Protein AF-A0A1V6QLL7-F1 (afdb_monomer)

Structure (mmCIF, N/CA/C/O backbone):
data_AF-A0A1V6QLL7-F1
#
_entry.id   AF-A0A1V6QLL7-F1
#
loop_
_atom_site.group_PDB
_atom_site.id
_atom_site.type_symbol
_atom_site.label_atom_id
_atom_site.label_alt_id
_atom_site.label_comp_id
_atom_site.label_asym_id
_atom_site.label_entity_id
_atom_site.label_seq_id
_atom_site.pdbx_PDB_ins_code
_atom_site.Cartn_x
_atom_site.Cartn_y
_atom_site.Cartn_z
_atom_site.occupancy
_atom_site.B_iso_or_equiv
_atom_site.auth_seq_id
_atom_site.auth_comp_id
_atom_site.auth_asym_id
_atom_site.auth_atom_id
_atom_site.pdbx_PDB_model_num
ATOM 1 N N . MET A 1 1 ? 16.568 -0.759 7.866 1.00 62.28 1 MET A N 1
ATOM 2 C CA . MET A 1 1 ? 15.449 -1.486 7.231 1.00 62.28 1 MET A CA 1
ATOM 3 C C . MET A 1 1 ? 15.992 -2.768 6.638 1.00 62.28 1 MET A C 1
ATOM 5 O O . MET A 1 1 ? 17.021 -2.720 5.973 1.00 62.28 1 MET A O 1
ATOM 9 N N . THR A 1 2 ? 15.359 -3.899 6.925 1.00 77.38 2 THR A N 1
ATOM 10 C CA . THR A 1 2 ? 15.765 -5.205 6.394 1.00 77.38 2 THR A CA 1
ATOM 11 C C . THR A 1 2 ? 15.214 -5.341 4.979 1.00 77.38 2 THR A C 1
ATOM 13 O O . THR A 1 2 ? 14.009 -5.215 4.772 1.00 77.38 2 THR A O 1
ATOM 16 N N . GLN A 1 3 ? 16.096 -5.548 4.007 1.00 88.00 3 GLN A N 1
ATOM 17 C CA . GLN A 1 3 ? 15.729 -5.781 2.615 1.00 88.00 3 GLN A CA 1
ATOM 18 C C . GLN A 1 3 ? 15.722 -7.283 2.332 1.00 88.00 3 GLN A C 1
ATOM 20 O O . GLN A 1 3 ? 16.636 -8.000 2.742 1.00 88.00 3 GLN A O 1
ATOM 25 N N . THR A 1 4 ? 14.722 -7.752 1.593 1.00 92.06 4 THR A N 1
ATOM 26 C CA . THR A 1 4 ? 14.657 -9.129 1.097 1.00 92.06 4 THR A CA 1
ATOM 27 C C . THR A 1 4 ? 14.699 -9.101 -0.418 1.00 92.06 4 THR A C 1
ATOM 29 O O . THR A 1 4 ? 13.777 -8.599 -1.053 1.00 92.06 4 THR A O 1
ATOM 32 N N . ASN A 1 5 ? 15.771 -9.626 -1.007 1.00 92.38 5 ASN A N 1
ATOM 3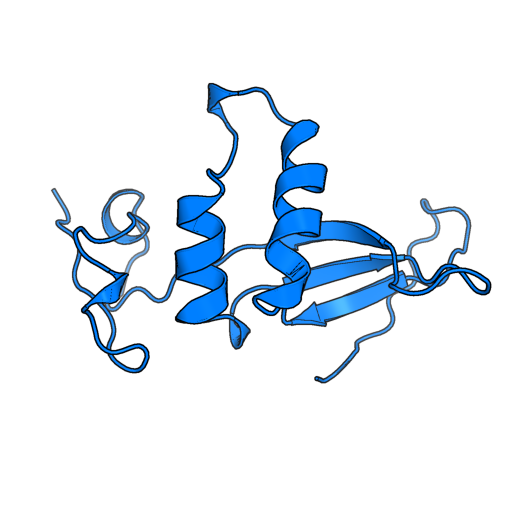3 C CA . ASN A 1 5 ? 15.856 -9.755 -2.458 1.00 92.38 5 ASN A CA 1
ATOM 34 C C . ASN A 1 5 ? 14.881 -10.831 -2.933 1.00 92.38 5 ASN A C 1
ATOM 36 O O . ASN A 1 5 ? 14.802 -11.912 -2.346 1.00 92.38 5 ASN A O 1
ATOM 40 N N . ILE A 1 6 ? 14.157 -10.529 -4.002 1.00 90.25 6 ILE A N 1
ATOM 41 C CA . ILE A 1 6 ? 13.201 -11.436 -4.628 1.00 90.25 6 ILE A CA 1
ATOM 42 C C . ILE A 1 6 ? 13.630 -11.607 -6.079 1.00 90.25 6 ILE A C 1
ATOM 44 O O . ILE A 1 6 ? 14.009 -10.640 -6.733 1.00 90.25 6 ILE A O 1
ATOM 48 N N . HIS A 1 7 ? 13.580 -12.833 -6.591 1.00 88.81 7 HIS A N 1
ATOM 49 C CA . HIS A 1 7 ? 13.761 -13.091 -8.015 1.00 88.81 7 HIS A CA 1
ATOM 50 C C . HIS A 1 7 ? 12.394 -13.284 -8.664 1.00 88.81 7 HIS A C 1
ATOM 52 O O . HIS A 1 7 ? 11.648 -14.188 -8.292 1.00 88.81 7 HIS A O 1
ATOM 58 N N . ILE A 1 8 ? 12.059 -12.413 -9.615 1.00 88.00 8 ILE A N 1
ATOM 59 C CA . ILE A 1 8 ? 10.790 -12.452 -10.343 1.00 88.00 8 ILE A CA 1
ATOM 60 C C . ILE A 1 8 ? 11.115 -12.524 -11.844 1.00 88.00 8 ILE A C 1
ATOM 62 O O . ILE A 1 8 ? 11.355 -11.489 -12.471 1.00 88.00 8 ILE A O 1
ATOM 66 N N . PRO A 1 9 ? 11.133 -13.728 -12.453 1.00 87.75 9 PRO A N 1
ATOM 67 C CA . PRO A 1 9 ? 11.536 -13.908 -13.851 1.00 87.75 9 PRO A CA 1
ATOM 68 C C . PRO A 1 9 ? 10.731 -13.058 -14.844 1.00 87.75 9 PRO A C 1
ATOM 70 O O . PRO A 1 9 ? 11.276 -12.566 -15.831 1.00 87.75 9 PRO A O 1
ATOM 73 N N . SER A 1 10 ? 9.441 -12.841 -14.566 1.00 88.25 10 SER A N 1
ATOM 74 C CA . SER A 1 10 ? 8.546 -12.043 -15.413 1.00 88.25 10 SER A CA 1
ATOM 75 C C . SER A 1 10 ? 8.890 -10.550 -15.452 1.00 88.25 10 SER A C 1
ATOM 77 O O . SER A 1 10 ? 8.452 -9.863 -16.369 1.00 88.25 10 SER A O 1
ATOM 79 N N . LEU A 1 11 ? 9.707 -10.048 -14.518 1.00 84.94 11 LEU A N 1
ATOM 80 C CA . LEU A 1 11 ? 10.215 -8.670 -14.508 1.00 84.94 11 LEU A CA 1
ATOM 81 C C . LEU A 1 11 ? 11.532 -8.516 -15.294 1.00 84.94 11 LEU A C 1
ATOM 83 O O . LEU A 1 11 ? 12.237 -7.519 -15.150 1.00 84.94 11 LEU A O 1
ATOM 87 N N . GLY A 1 12 ? 11.875 -9.492 -16.143 1.00 82.88 12 GLY A N 1
ATOM 88 C CA . GLY A 1 12 ? 13.007 -9.398 -17.067 1.00 82.88 12 GLY A CA 1
ATOM 89 C C . GLY A 1 12 ? 14.372 -9.497 -16.386 1.00 82.88 12 GLY A C 1
ATOM 90 O O . GLY A 1 12 ? 15.314 -8.851 -16.833 1.00 82.88 12 GLY A O 1
ATOM 91 N N . ASN A 1 13 ? 14.476 -10.284 -15.305 1.00 78.31 13 ASN A N 1
ATOM 92 C CA . ASN A 1 13 ? 15.692 -10.450 -14.491 1.00 78.31 13 ASN A CA 1
ATOM 93 C C . ASN A 1 13 ? 16.245 -9.148 -13.882 1.00 78.31 13 ASN A C 1
ATOM 95 O O . ASN A 1 13 ? 17.433 -9.068 -13.577 1.00 78.31 13 ASN A O 1
ATOM 99 N N . ARG A 1 14 ? 15.397 -8.133 -13.684 1.00 84.38 14 ARG A N 1
ATOM 100 C CA . ARG A 1 14 ? 15.771 -6.945 -12.910 1.00 84.38 14 ARG A CA 1
ATOM 101 C C . ARG A 1 14 ? 15.935 -7.298 -11.435 1.00 84.38 14 ARG A C 1
ATOM 103 O O . ARG A 1 14 ? 15.212 -8.149 -10.914 1.00 84.38 14 ARG A O 1
ATOM 110 N N . ASN A 1 15 ? 16.855 -6.613 -10.763 1.00 89.81 15 ASN A N 1
ATOM 111 C CA . ASN A 1 15 ? 17.037 -6.746 -9.324 1.00 89.81 15 ASN A CA 1
ATOM 112 C C . ASN A 1 15 ? 15.792 -6.209 -8.612 1.00 89.81 15 ASN A C 1
ATOM 114 O O . ASN A 1 15 ? 15.508 -5.013 -8.642 1.00 89.81 15 ASN A O 1
ATOM 118 N N . THR A 1 16 ? 15.028 -7.108 -7.993 1.00 94.25 16 THR A N 1
ATOM 119 C CA . THR A 1 16 ? 13.854 -6.754 -7.193 1.00 94.25 16 THR A CA 1
ATOM 120 C C . THR A 1 16 ? 14.070 -7.071 -5.733 1.00 94.25 16 THR A C 1
ATOM 122 O O . THR A 1 16 ? 14.710 -8.063 -5.376 1.00 94.25 16 THR A O 1
ATOM 125 N N . PHE A 1 17 ? 13.482 -6.257 -4.871 1.00 95.19 17 PHE A N 1
ATOM 126 C CA . PHE A 1 17 ? 13.500 -6.511 -3.444 1.00 95.19 17 PHE A CA 1
ATOM 127 C C . PHE A 1 17 ? 12.266 -5.954 -2.757 1.00 95.19 17 PHE A C 1
ATOM 129 O O . PHE A 1 17 ? 11.606 -5.046 -3.257 1.00 95.19 17 PHE A O 1
ATOM 136 N N . THR A 1 18 ? 11.981 -6.476 -1.572 1.00 96.69 18 THR A N 1
ATOM 137 C CA . THR A 1 18 ? 10.984 -5.910 -0.673 1.00 96.69 18 THR A CA 1
ATOM 138 C C . THR A 1 18 ? 11.630 -5.315 0.560 1.00 96.69 18 THR A C 1
ATOM 140 O O . THR A 1 18 ? 12.623 -5.840 1.070 1.00 96.69 18 THR A O 1
ATOM 143 N N . ARG A 1 19 ? 11.040 -4.236 1.067 1.00 96.12 19 ARG A N 1
ATOM 144 C CA . ARG A 1 19 ? 11.347 -3.668 2.384 1.00 96.12 19 ARG A CA 1
ATOM 145 C C . ARG A 1 19 ? 10.095 -3.048 2.987 1.00 96.12 19 ARG A C 1
ATOM 147 O O . ARG A 1 19 ? 9.133 -2.780 2.263 1.00 96.12 19 ARG A O 1
ATOM 154 N N . THR A 1 20 ? 10.126 -2.795 4.292 1.00 97.06 20 THR A N 1
ATOM 155 C CA . THR A 1 20 ? 9.097 -1.968 4.923 1.00 97.06 20 THR A CA 1
ATOM 156 C C . THR A 1 20 ? 9.096 -0.565 4.318 1.00 97.06 20 THR A C 1
ATOM 158 O O . THR A 1 20 ? 10.141 -0.059 3.886 1.00 97.06 20 THR A O 1
ATOM 161 N N . LEU A 1 21 ? 7.910 0.031 4.224 1.00 96.94 21 LEU A N 1
ATOM 162 C CA . LEU A 1 21 ? 7.727 1.392 3.723 1.00 96.94 21 LEU A CA 1
ATOM 163 C C . LEU A 1 21 ? 7.962 2.410 4.841 1.00 96.94 21 LEU A C 1
ATOM 165 O O . LEU A 1 21 ? 7.779 2.103 6.015 1.00 96.94 21 LEU A O 1
ATOM 169 N N . SER A 1 22 ? 8.345 3.630 4.475 1.00 95.69 22 SER A N 1
ATOM 170 C CA . SER A 1 22 ? 8.393 4.775 5.388 1.00 95.69 22 SER A CA 1
ATOM 171 C C . SER A 1 22 ? 7.579 5.940 4.840 1.00 95.69 22 SER A C 1
ATOM 173 O O . SER A 1 22 ? 7.091 5.913 3.710 1.00 95.69 22 SER A O 1
ATOM 175 N N . ILE A 1 23 ? 7.463 7.004 5.634 1.00 95.62 23 ILE A N 1
ATOM 176 C CA . ILE A 1 23 ? 6.833 8.251 5.198 1.00 95.62 23 ILE A CA 1
ATOM 177 C C . ILE A 1 23 ? 7.499 8.862 3.952 1.00 95.62 23 ILE A C 1
ATOM 179 O O . ILE A 1 23 ? 6.829 9.530 3.166 1.00 95.62 23 ILE A O 1
ATOM 183 N N . ASP A 1 24 ? 8.785 8.583 3.721 1.00 96.00 24 ASP A N 1
ATOM 184 C CA . ASP A 1 24 ? 9.520 9.065 2.546 1.00 96.00 24 ASP A CA 1
ATOM 185 C C . ASP A 1 24 ? 9.004 8.429 1.242 1.00 96.00 24 ASP A C 1
ATOM 187 O O . ASP A 1 24 ? 9.126 9.013 0.166 1.00 96.00 24 ASP A O 1
ATOM 191 N N . ASP A 1 25 ? 8.364 7.258 1.333 1.00 96.81 25 ASP A N 1
ATOM 192 C CA . ASP A 1 25 ? 7.788 6.540 0.193 1.00 96.81 25 ASP A CA 1
ATOM 193 C C . ASP A 1 25 ? 6.382 7.025 -0.187 1.00 96.81 25 ASP A C 1
ATOM 195 O O . ASP A 1 25 ? 5.799 6.522 -1.151 1.00 96.81 25 ASP A O 1
ATOM 199 N N . LEU A 1 26 ? 5.815 7.994 0.541 1.00 97.00 26 LEU A N 1
ATOM 200 C CA . LEU A 1 26 ? 4.431 8.443 0.369 1.00 97.00 26 LEU A CA 1
ATOM 201 C C . LEU A 1 26 ? 4.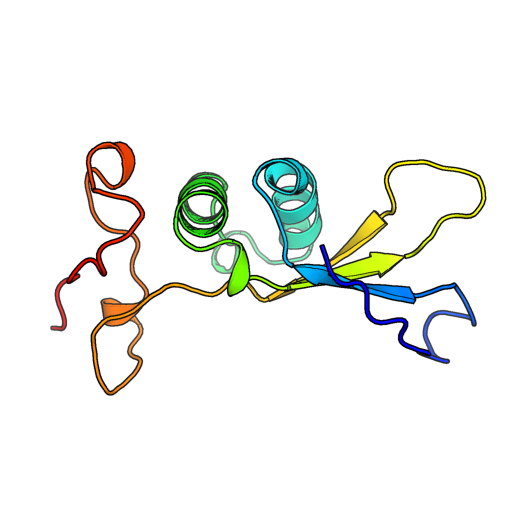118 8.842 -1.077 1.00 97.00 26 LEU A C 1
ATOM 203 O O . LEU A 1 26 ? 3.112 8.411 -1.639 1.00 97.00 26 LEU A O 1
ATOM 207 N N . LYS A 1 27 ? 4.998 9.625 -1.711 1.00 97.06 27 LYS A N 1
ATOM 208 C CA . LYS A 1 27 ? 4.787 10.065 -3.098 1.00 97.06 27 LYS A CA 1
ATOM 209 C C . LYS A 1 27 ? 4.893 8.907 -4.086 1.00 97.06 27 LYS A C 1
ATOM 211 O O . LYS A 1 27 ? 4.091 8.839 -5.012 1.00 97.06 27 LYS A O 1
ATOM 216 N N . SER A 1 28 ? 5.803 7.967 -3.850 1.00 97.06 28 SER A N 1
ATOM 217 C CA . SER A 1 28 ? 5.914 6.744 -4.649 1.00 97.06 28 SER A CA 1
ATOM 218 C C . SER A 1 28 ? 4.647 5.890 -4.549 1.00 97.06 28 SER A C 1
ATOM 220 O O . SER A 1 28 ? 4.185 5.374 -5.562 1.00 97.06 28 SER A O 1
ATOM 222 N N . CYS A 1 29 ? 4.041 5.785 -3.363 1.00 97.62 29 CYS A N 1
ATOM 223 C CA . CYS A 1 29 ? 2.787 5.053 -3.177 1.00 97.62 29 CYS A CA 1
ATOM 224 C C . CYS A 1 29 ? 1.624 5.702 -3.942 1.00 97.62 29 CYS A C 1
ATOM 226 O O . CYS A 1 29 ? 0.914 5.021 -4.674 1.00 97.62 29 CYS A O 1
ATOM 228 N N . VAL A 1 30 ? 1.482 7.030 -3.863 1.00 97.06 30 VAL A N 1
ATOM 229 C CA . VAL A 1 30 ? 0.459 7.770 -4.627 1.00 97.06 30 VAL A CA 1
ATOM 230 C C . VAL A 1 30 ? 0.641 7.591 -6.141 1.00 97.06 30 VAL A C 1
ATOM 232 O O . VAL A 1 30 ? -0.340 7.478 -6.875 1.00 97.06 30 VAL A O 1
ATOM 235 N N . ILE A 1 31 ? 1.887 7.527 -6.624 1.00 96.75 31 ILE A N 1
ATOM 236 C CA . ILE A 1 31 ? 2.178 7.253 -8.038 1.00 96.75 31 ILE A CA 1
ATOM 237 C C . ILE A 1 31 ? 1.732 5.838 -8.421 1.00 96.75 31 ILE A C 1
ATOM 239 O O . ILE A 1 31 ? 1.071 5.682 -9.446 1.00 96.75 31 ILE A O 1
ATOM 243 N N . VAL A 1 32 ? 2.042 4.818 -7.613 1.00 96.50 32 VAL A N 1
ATOM 244 C CA . VAL A 1 32 ? 1.603 3.433 -7.870 1.00 96.50 32 VAL A CA 1
ATOM 245 C C . VAL A 1 32 ? 0.074 3.337 -7.905 1.00 96.50 32 VAL A C 1
ATOM 247 O O . VAL A 1 32 ? -0.476 2.688 -8.793 1.00 96.50 32 VAL A O 1
ATOM 250 N N . GLU A 1 33 ? -0.625 4.061 -7.029 1.00 96.81 33 GLU A N 1
ATOM 251 C CA . GLU A 1 33 ? -2.093 4.101 -7.006 1.00 96.81 33 GLU A CA 1
ATOM 252 C C . GLU A 1 33 ? -2.726 4.710 -8.261 1.00 96.81 33 GLU A C 1
ATOM 254 O O . GLU A 1 33 ? -3.876 4.415 -8.588 1.00 96.81 33 GLU A O 1
ATOM 259 N N . SER A 1 34 ? -1.987 5.522 -9.023 1.00 94.88 34 SER A N 1
ATOM 260 C CA . SER A 1 34 ? -2.503 6.091 -10.274 1.00 94.88 34 SER A CA 1
ATOM 261 C C . SER A 1 34 ? -2.877 5.029 -11.321 1.00 94.88 34 SER A C 1
ATOM 263 O O . SER A 1 34 ? -3.638 5.332 -12.242 1.00 94.88 34 SER A O 1
ATOM 265 N N . ALA A 1 35 ? -2.407 3.786 -11.149 1.00 94.88 35 ALA A N 1
ATOM 266 C CA . ALA A 1 35 ? -2.786 2.638 -11.965 1.00 94.88 35 ALA A CA 1
ATOM 267 C C . ALA A 1 35 ? -4.232 2.146 -11.726 1.00 94.88 35 ALA A C 1
ATOM 269 O O . ALA A 1 35 ? -4.792 1.497 -12.609 1.00 94.88 35 ALA A O 1
ATOM 270 N 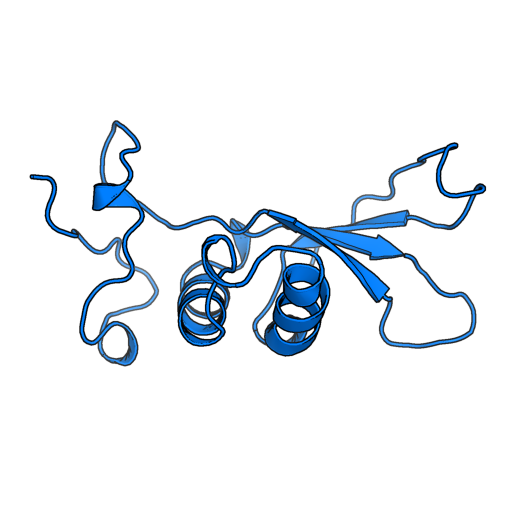N . PHE A 1 36 ? -4.847 2.453 -10.576 1.00 94.62 36 PHE A N 1
ATOM 271 C CA . PHE A 1 36 ? -6.231 2.079 -10.253 1.00 94.62 36 PHE A CA 1
ATOM 272 C C . PHE A 1 36 ? -7.237 3.147 -10.697 1.00 94.62 36 PHE A C 1
ATOM 274 O O . PHE A 1 36 ? -6.875 4.305 -10.947 1.00 94.62 36 PHE A O 1
ATOM 281 N N . THR A 1 37 ? -8.520 2.777 -10.773 1.00 96.00 37 THR A N 1
ATOM 282 C CA . THR A 1 37 ? -9.610 3.746 -10.967 1.00 96.00 37 THR A CA 1
ATOM 283 C C . THR A 1 37 ? -9.767 4.623 -9.727 1.00 96.00 37 THR A C 1
ATOM 285 O O . THR A 1 37 ? -9.464 4.194 -8.619 1.00 96.00 37 THR A O 1
ATOM 288 N N . GLU A 1 38 ? -10.222 5.868 -9.888 1.00 93.31 38 GLU A N 1
ATOM 289 C CA . GLU A 1 38 ? -10.253 6.854 -8.796 1.00 93.31 38 GLU A CA 1
ATOM 290 C C . GLU A 1 38 ? -11.007 6.363 -7.550 1.00 93.31 38 GLU A C 1
ATOM 292 O O . GLU A 1 38 ? -10.582 6.631 -6.430 1.00 93.31 38 GLU A O 1
ATOM 297 N N . GLN A 1 39 ? -12.081 5.593 -7.740 1.00 93.00 39 GLN A N 1
ATOM 298 C CA . GLN A 1 39 ? -12.916 5.051 -6.666 1.00 93.00 39 GLN A CA 1
ATOM 299 C C . GLN A 1 39 ? -12.227 3.938 -5.862 1.00 93.00 39 GLN A C 1
ATOM 301 O O . GLN A 1 39 ? -12.610 3.686 -4.722 1.00 93.00 39 GLN A O 1
ATOM 306 N N . GLU A 1 40 ? -11.231 3.271 -6.445 1.00 91.31 40 GLU A N 1
ATOM 307 C CA . GLU A 1 40 ? -10.478 2.180 -5.815 1.00 91.31 40 GLU A CA 1
ATOM 308 C C . GLU A 1 40 ? -9.187 2.676 -5.151 1.00 91.31 40 GLU A C 1
ATOM 310 O O . GLU A 1 40 ? -8.559 1.928 -4.402 1.00 91.31 40 GLU A O 1
ATOM 315 N N . ARG A 1 41 ? -8.794 3.933 -5.404 1.00 94.00 41 ARG A N 1
ATOM 316 C CA . ARG A 1 41 ? -7.514 4.470 -4.942 1.00 94.00 41 ARG A CA 1
ATOM 317 C C . ARG A 1 41 ? -7.469 4.688 -3.439 1.00 94.00 41 ARG A C 1
ATOM 319 O O . ARG A 1 41 ? -8.390 5.228 -2.820 1.00 94.00 41 ARG A O 1
ATOM 326 N N . CYS A 1 42 ? -6.313 4.394 -2.858 1.00 93.38 42 CYS A N 1
ATOM 327 C CA . CYS A 1 42 ? -5.965 4.896 -1.537 1.00 93.38 42 CYS A CA 1
ATOM 328 C C . CYS A 1 42 ? -5.642 6.402 -1.614 1.00 93.38 42 CYS A C 1
ATOM 330 O O . CYS A 1 42 ? -4.844 6.843 -2.441 1.00 93.38 42 CYS A O 1
ATOM 332 N N . SER A 1 43 ? -6.262 7.218 -0.754 1.00 93.69 43 SER A N 1
ATOM 333 C CA . SER A 1 43 ? -5.994 8.660 -0.713 1.00 93.69 43 SER A CA 1
ATOM 334 C C . SER A 1 43 ? -4.611 8.966 -0.127 1.00 93.69 43 SER A C 1
ATOM 336 O O . SER A 1 43 ? -4.103 8.227 0.719 1.00 93.69 43 SER A O 1
ATOM 338 N N . GLU A 1 44 ? -4.014 10.099 -0.519 1.00 95.88 44 GLU A N 1
ATOM 339 C CA . GLU A 1 44 ? -2.720 10.550 0.027 1.00 95.88 44 GLU A CA 1
ATOM 340 C C . GLU A 1 44 ? -2.749 10.662 1.562 1.00 95.88 44 GLU A C 1
ATOM 342 O O . GLU A 1 44 ? -1.795 10.282 2.238 1.00 95.88 44 GLU A O 1
ATOM 347 N N . GLU A 1 45 ? -3.872 11.108 2.127 1.00 94.62 45 GLU A N 1
ATOM 348 C CA . GLU A 1 45 ? -4.054 11.214 3.576 1.00 94.62 45 GLU A CA 1
ATOM 349 C C . GLU A 1 45 ? -4.016 9.846 4.279 1.00 94.62 45 GLU A C 1
ATOM 351 O O . GLU A 1 45 ? -3.342 9.698 5.300 1.00 94.62 45 GLU A O 1
ATOM 356 N N . LYS A 1 46 ? -4.650 8.816 3.695 1.00 93.69 46 LYS A N 1
ATOM 357 C CA . LYS A 1 46 ? -4.610 7.443 4.224 1.00 93.69 46 LYS A CA 1
ATOM 358 C C . LYS A 1 46 ? -3.197 6.866 4.192 1.00 93.69 46 LYS A C 1
ATOM 360 O O . LYS A 1 46 ? -2.809 6.174 5.134 1.00 93.69 46 LYS A O 1
ATOM 365 N N . PHE A 1 47 ? -2.414 7.157 3.149 1.00 96.38 47 PHE A N 1
ATOM 366 C CA . PHE A 1 47 ? -0.994 6.793 3.136 1.00 96.38 47 PHE A CA 1
ATOM 367 C C . PHE A 1 47 ? -0.230 7.493 4.242 1.00 96.38 47 PHE A C 1
ATOM 369 O O . PHE A 1 47 ? 0.513 6.834 4.964 1.00 96.38 47 PHE A O 1
ATOM 376 N N . ARG A 1 48 ? -0.428 8.807 4.394 1.00 95.56 48 ARG A N 1
ATOM 377 C CA . ARG A 1 48 ? 0.261 9.589 5.418 1.00 95.56 48 ARG A CA 1
ATOM 378 C C . ARG A 1 48 ? 0.026 8.993 6.799 1.00 95.56 48 ARG A C 1
ATOM 380 O O . ARG A 1 48 ? 1.003 8.722 7.482 1.00 95.56 48 ARG A O 1
ATOM 387 N N . TYR A 1 49 ? -1.229 8.700 7.135 1.00 93.12 49 TYR A N 1
ATOM 388 C CA . TYR A 1 49 ? -1.605 8.040 8.383 1.00 93.12 49 TYR A CA 1
ATOM 389 C C . TYR A 1 49 ? -0.901 6.692 8.576 1.00 93.12 49 TYR A C 1
ATOM 391 O O . TYR A 1 49 ? -0.214 6.466 9.572 1.00 93.12 49 TYR A O 1
ATOM 399 N N . ARG A 1 50 ? -1.040 5.774 7.615 1.00 93.62 50 ARG A N 1
ATOM 400 C CA . ARG A 1 50 ? -0.556 4.394 7.783 1.00 93.62 50 ARG A CA 1
ATOM 401 C C . ARG A 1 50 ? 0.973 4.310 7.801 1.00 93.62 50 ARG A C 1
ATOM 403 O O . ARG A 1 50 ? 1.530 3.533 8.574 1.00 93.62 50 ARG A O 1
ATOM 410 N N . LEU A 1 51 ? 1.650 5.147 7.014 1.00 95.00 51 LEU A N 1
ATOM 411 C CA . LEU A 1 51 ? 3.113 5.215 6.962 1.00 95.00 51 LEU A CA 1
ATOM 412 C C . LEU A 1 51 ? 3.723 5.983 8.144 1.00 95.00 51 LEU A C 1
ATOM 414 O O . LEU A 1 51 ? 4.887 5.751 8.461 1.00 95.00 51 LEU A O 1
ATOM 418 N N . SER A 1 52 ? 2.974 6.867 8.814 1.00 92.31 52 SER A N 1
ATOM 419 C CA . SER A 1 52 ? 3.440 7.518 10.046 1.00 92.31 52 SER A CA 1
ATOM 420 C C . SER A 1 52 ? 3.165 6.697 11.303 1.00 92.31 52 SER A C 1
ATOM 422 O O . SER A 1 52 ? 3.987 6.698 12.213 1.00 92.31 52 SER A O 1
ATOM 424 N N . SER A 1 53 ? 2.022 6.007 11.369 1.00 90.25 53 SER A N 1
ATOM 425 C CA . SER A 1 53 ? 1.575 5.334 12.596 1.00 90.25 53 SER A CA 1
ATOM 426 C C . SER A 1 53 ? 1.949 3.851 12.655 1.00 90.25 53 SER A C 1
ATOM 428 O O . SER A 1 53 ? 2.158 3.322 13.742 1.00 90.25 53 SER A O 1
ATOM 430 N N . CYS A 1 54 ? 2.049 3.151 11.518 1.00 89.81 54 CYS A N 1
ATOM 431 C CA . CYS A 1 54 ? 2.460 1.741 11.486 1.00 89.81 54 CYS A CA 1
ATOM 432 C C . CYS A 1 54 ? 3.248 1.353 10.212 1.00 89.81 54 CYS A C 1
ATOM 434 O O . CYS A 1 54 ? 2.854 0.413 9.508 1.00 89.81 54 CYS A O 1
ATOM 436 N N . PRO A 1 55 ? 4.378 2.026 9.912 1.00 93.50 55 PRO A N 1
ATOM 437 C CA . PRO A 1 55 ? 5.185 1.747 8.718 1.00 93.50 55 PRO A CA 1
ATOM 438 C C . PRO A 1 55 ? 5.700 0.304 8.655 1.00 93.50 55 PRO A C 1
ATOM 440 O O . PRO A 1 55 ? 5.763 -0.280 7.576 1.00 93.50 55 PRO A O 1
ATOM 443 N N . ASP A 1 56 ? 5.997 -0.310 9.803 1.00 92.62 56 ASP A N 1
ATOM 444 C CA . ASP A 1 56 ? 6.551 -1.669 9.873 1.00 92.62 56 ASP A CA 1
ATOM 445 C C . ASP A 1 56 ? 5.580 -2.764 9.401 1.00 92.62 56 ASP A C 1
ATOM 447 O O . ASP A 1 56 ? 6.006 -3.874 9.087 1.00 92.62 56 ASP A O 1
ATOM 451 N N . LEU A 1 57 ? 4.278 -2.460 9.321 1.00 93.06 57 LEU A N 1
ATOM 452 C CA . LEU A 1 57 ? 3.266 -3.358 8.755 1.00 93.06 57 LEU A CA 1
ATOM 453 C C . LEU A 1 57 ? 3.068 -3.151 7.245 1.00 93.06 57 LEU A C 1
ATOM 455 O O . LEU A 1 57 ? 2.366 -3.932 6.603 1.00 93.06 57 LEU A O 1
ATOM 459 N N . CYS A 1 58 ? 3.653 -2.097 6.677 1.00 96.56 58 CYS A N 1
ATOM 460 C CA . CYS A 1 58 ? 3.515 -1.739 5.273 1.00 96.56 58 CYS A CA 1
ATOM 461 C C . CYS A 1 58 ? 4.738 -2.223 4.488 1.00 96.56 58 CYS A C 1
ATOM 463 O O . CYS A 1 58 ? 5.876 -1.988 4.888 1.00 96.56 58 CYS A O 1
ATOM 465 N N . LEU A 1 59 ? 4.517 -2.877 3.350 1.00 97.75 59 LEU A N 1
ATOM 466 C CA . LEU A 1 59 ? 5.569 -3.509 2.554 1.00 97.75 59 LEU A CA 1
ATOM 467 C C . LEU A 1 59 ? 5.572 -2.951 1.132 1.00 97.75 59 LEU A C 1
ATOM 469 O O . LEU A 1 59 ? 4.526 -2.873 0.497 1.00 97.75 59 LEU A O 1
ATOM 473 N N . GLY A 1 60 ? 6.746 -2.603 0.615 1.00 97.38 60 GLY A N 1
ATOM 474 C CA . GLY A 1 60 ? 6.929 -2.179 -0.771 1.00 97.38 60 GLY A CA 1
ATOM 475 C C . GLY A 1 60 ? 7.740 -3.192 -1.565 1.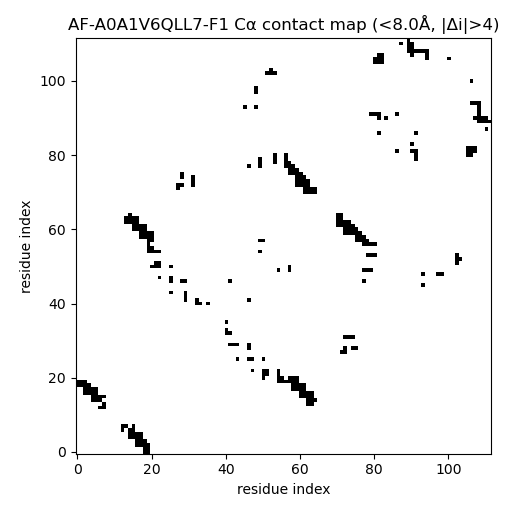00 97.38 60 GLY A C 1
ATOM 476 O O . GLY A 1 60 ? 8.692 -3.761 -1.032 1.00 97.38 60 GLY A O 1
ATOM 477 N N . LEU A 1 61 ? 7.384 -3.382 -2.834 1.00 96.50 61 LEU A N 1
ATOM 478 C CA . LEU A 1 61 ? 8.173 -4.077 -3.847 1.00 96.50 61 LEU A CA 1
ATOM 479 C C . LEU A 1 61 ? 8.884 -3.038 -4.714 1.00 96.50 61 LEU A C 1
ATOM 481 O O . LEU A 1 61 ? 8.242 -2.218 -5.374 1.00 96.50 61 LEU A O 1
ATOM 485 N N . PHE A 1 62 ? 10.207 -3.100 -4.727 1.00 95.56 62 PHE A N 1
ATOM 486 C CA . PHE A 1 62 ? 11.070 -2.152 -5.409 1.00 95.56 62 PHE A CA 1
ATOM 487 C C . PHE A 1 62 ? 11.844 -2.828 -6.537 1.00 95.56 62 PHE A C 1
ATOM 489 O O . PHE A 1 62 ? 12.285 -3.973 -6.408 1.00 95.56 62 PHE A O 1
ATOM 496 N N . LEU A 1 63 ? 12.030 -2.085 -7.624 1.00 93.69 63 LEU A N 1
ATOM 497 C CA . LEU A 1 63 ? 13.031 -2.348 -8.650 1.00 93.69 63 LEU A CA 1
ATOM 498 C C . LEU A 1 63 ? 14.272 -1.516 -8.349 1.00 93.69 63 LEU A C 1
ATOM 500 O O . LEU A 1 63 ? 14.188 -0.293 -8.207 1.00 93.69 63 LEU A O 1
ATOM 504 N N . ASP A 1 64 ? 15.415 -2.186 -8.278 1.00 90.12 64 ASP A N 1
ATOM 505 C CA . ASP A 1 64 ? 16.708 -1.523 -8.245 1.00 90.12 64 ASP A CA 1
ATOM 506 C C . ASP A 1 64 ? 17.088 -1.128 -9.673 1.00 90.12 64 ASP A C 1
ATOM 508 O O . ASP A 1 64 ? 17.213 -1.976 -10.563 1.00 90.12 64 ASP A O 1
ATOM 512 N N . ASN A 1 65 ? 17.219 0.173 -9.902 1.00 83.31 65 ASN A N 1
ATOM 513 C CA . ASN A 1 65 ? 17.753 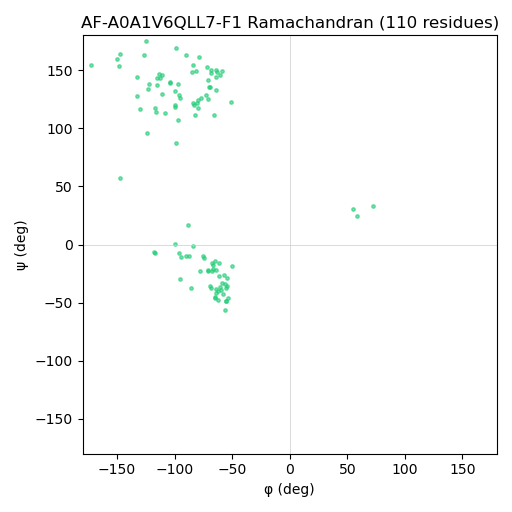0.686 -11.148 1.00 83.31 65 ASN A CA 1
ATOM 514 C C . ASN A 1 65 ? 19.228 0.954 -10.876 1.00 83.31 65 ASN A C 1
ATOM 516 O O . ASN A 1 65 ? 19.548 1.930 -10.204 1.00 83.31 65 ASN A O 1
ATOM 520 N N . ASP A 1 66 ? 20.118 0.118 -11.417 1.00 74.75 66 ASP A N 1
ATOM 521 C CA . ASP A 1 66 ? 21.567 0.157 -11.148 1.00 74.75 66 ASP A CA 1
ATOM 522 C C . ASP A 1 66 ? 22.209 1.561 -11.305 1.00 74.75 66 ASP A C 1
ATOM 524 O O . ASP A 1 66 ? 23.292 1.814 -10.781 1.00 74.75 66 ASP A O 1
ATOM 528 N N . ASN A 1 67 ? 21.539 2.491 -12.001 1.00 71.00 67 ASN A N 1
ATOM 529 C CA . ASN A 1 67 ? 22.008 3.845 -12.295 1.00 71.00 67 ASN A CA 1
ATOM 530 C C . ASN A 1 67 ? 21.153 4.986 -11.699 1.00 71.00 67 ASN A C 1
ATOM 532 O O . ASN A 1 67 ? 21.566 6.141 -11.790 1.00 71.00 67 ASN A O 1
ATOM 536 N N . GLU A 1 68 ? 19.992 4.711 -11.091 1.00 72.62 68 GLU A N 1
ATOM 537 C CA . GLU A 1 68 ? 19.069 5.746 -10.597 1.00 72.62 68 GLU A CA 1
ATOM 538 C C . GLU A 1 68 ? 18.653 5.480 -9.148 1.00 72.62 68 GLU A C 1
ATOM 540 O O . GLU A 1 68 ? 17.999 4.487 -8.833 1.00 72.62 68 GLU A O 1
ATOM 545 N N . LYS A 1 69 ? 19.018 6.407 -8.254 1.00 79.50 69 LYS A N 1
ATOM 546 C CA . LYS A 1 69 ? 18.505 6.455 -6.880 1.00 79.50 69 LYS A CA 1
ATOM 547 C C . LYS A 1 69 ? 17.470 7.577 -6.766 1.00 79.50 69 LYS A C 1
ATOM 549 O O . LYS A 1 69 ? 17.746 8.672 -7.258 1.00 79.50 69 LYS A O 1
ATOM 554 N N . PRO A 1 70 ? 16.350 7.368 -6.051 1.00 87.31 70 PRO A N 1
ATOM 555 C CA . PRO A 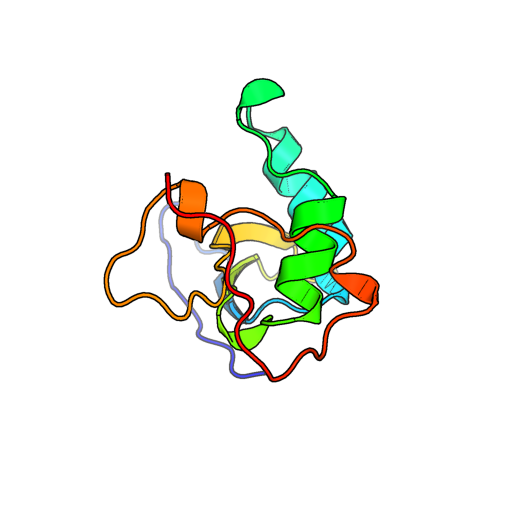1 70 ? 15.973 6.169 -5.291 1.00 87.31 70 PRO A CA 1
ATOM 556 C C . PRO A 1 70 ? 15.424 5.018 -6.167 1.00 87.31 70 PRO A C 1
ATOM 558 O O . PRO A 1 70 ? 14.984 5.265 -7.288 1.00 87.31 70 PRO A O 1
ATOM 561 N N . PRO A 1 71 ? 15.418 3.770 -5.654 1.00 92.19 71 PRO A N 1
ATOM 562 C CA . PRO A 1 71 ? 14.810 2.625 -6.337 1.00 92.19 71 PRO A CA 1
ATOM 563 C C . PRO A 1 71 ? 13.317 2.862 -6.609 1.00 92.19 71 PRO A C 1
ATOM 565 O O . PRO A 1 71 ? 12.629 3.531 -5.834 1.00 92.19 71 PRO A O 1
ATOM 568 N N . THR A 1 72 ? 12.794 2.293 -7.695 1.00 94.12 72 THR A N 1
ATOM 569 C CA . THR A 1 72 ? 11.403 2.512 -8.115 1.00 94.12 72 THR A CA 1
ATOM 570 C C . THR A 1 72 ? 10.454 1.573 -7.379 1.00 94.12 72 THR A C 1
ATOM 572 O O . THR A 1 72 ? 10.574 0.355 -7.499 1.00 94.12 72 THR A O 1
ATOM 575 N N . LEU A 1 73 ? 9.471 2.123 -6.662 1.00 96.25 73 LEU A N 1
ATOM 576 C CA . LEU A 1 73 ? 8.359 1.345 -6.110 1.00 96.25 73 LEU A CA 1
ATOM 577 C C . LEU A 1 73 ? 7.433 0.899 -7.249 1.00 96.25 73 LEU A C 1
ATOM 579 O O . LEU A 1 73 ? 6.949 1.733 -8.011 1.00 96.25 73 LEU A O 1
ATOM 583 N N . ILE A 1 74 ? 7.172 -0.402 -7.348 1.00 95.25 74 ILE A N 1
ATOM 584 C CA . ILE A 1 74 ? 6.294 -0.982 -8.380 1.00 95.25 74 ILE A CA 1
ATOM 585 C C . ILE A 1 74 ? 5.058 -1.681 -7.821 1.00 95.25 74 ILE A C 1
ATOM 587 O O . ILE A 1 74 ? 4.191 -2.110 -8.575 1.00 95.25 74 ILE A O 1
ATOM 591 N N . GLY A 1 75 ? 4.971 -1.812 -6.503 1.00 96.00 75 GLY A N 1
ATOM 592 C CA . GLY A 1 75 ? 3.818 -2.385 -5.827 1.00 96.00 75 GLY A CA 1
ATOM 593 C C . GLY A 1 75 ? 3.956 -2.226 -4.325 1.00 96.00 75 GLY A C 1
ATOM 594 O O . GLY A 1 75 ? 5.069 -2.125 -3.809 1.00 96.00 75 GLY A O 1
ATOM 595 N N . HIS A 1 76 ? 2.835 -2.199 -3.615 1.00 97.31 76 HIS A N 1
ATOM 596 C CA . HIS A 1 76 ? 2.837 -2.056 -2.166 1.00 97.31 76 HIS A CA 1
ATOM 597 C C . HIS A 1 76 ? 1.663 -2.782 -1.508 1.00 97.31 76 HIS A C 1
ATOM 599 O O . HIS A 1 76 ? 0.591 -2.938 -2.087 1.00 97.31 76 HIS A O 1
ATOM 605 N N . VAL A 1 77 ? 1.862 -3.162 -0.251 1.00 96.81 77 VAL A N 1
ATOM 606 C CA . VAL A 1 77 ? 0.832 -3.623 0.675 1.00 96.81 77 VAL A CA 1
ATOM 607 C C . VAL A 1 77 ? 0.787 -2.624 1.820 1.00 96.81 77 VAL A C 1
ATOM 609 O O . VAL A 1 77 ? 1.775 -2.449 2.532 1.00 96.81 77 VAL A O 1
ATOM 612 N N . ILE A 1 78 ? -0.355 -1.961 1.988 1.00 95.38 78 ILE A N 1
ATOM 613 C CA . ILE A 1 78 ? -0.553 -0.960 3.035 1.00 95.38 78 ILE A CA 1
ATOM 614 C C . ILE A 1 78 ? -1.485 -1.532 4.091 1.00 95.38 78 ILE A C 1
ATOM 616 O O . ILE A 1 78 ? -2.674 -1.732 3.841 1.00 95.38 78 ILE A O 1
ATOM 620 N N . ALA A 1 79 ? -0.946 -1.755 5.281 1.00 92.62 79 ALA A N 1
ATOM 621 C CA . ALA A 1 79 ? -1.692 -2.271 6.414 1.00 92.62 79 ALA A CA 1
ATOM 622 C C . ALA A 1 79 ? -2.126 -1.148 7.366 1.00 92.62 79 ALA A C 1
ATOM 624 O O . ALA A 1 79 ? -1.683 -0.005 7.271 1.00 92.62 79 ALA A O 1
ATOM 625 N N . VAL A 1 80 ? -3.001 -1.496 8.302 1.00 88.25 80 VAL A N 1
ATOM 626 C CA . VAL A 1 80 ? -3.421 -0.649 9.419 1.00 88.25 80 VAL A CA 1
ATOM 627 C C . VAL A 1 80 ? -3.357 -1.478 10.693 1.00 88.25 80 VAL A C 1
ATOM 629 O O . VAL A 1 80 ? -3.634 -2.680 10.673 1.00 88.25 80 VAL A O 1
ATOM 632 N N . ARG A 1 81 ? -2.980 -0.854 11.810 1.00 86.62 81 ARG A N 1
ATOM 633 C CA . ARG A 1 81 ? -3.010 -1.514 13.114 1.00 86.62 81 ARG A CA 1
ATOM 634 C C . ARG A 1 81 ? -4.425 -1.460 13.678 1.00 86.62 81 ARG A C 1
ATOM 636 O O . ARG A 1 81 ? -4.894 -0.396 14.067 1.00 86.62 81 ARG A O 1
ATOM 643 N N . SER A 1 82 ? -5.071 -2.617 13.751 1.00 86.44 82 SER A N 1
ATOM 644 C CA . SER A 1 82 ? -6.424 -2.764 14.280 1.00 86.44 82 SER A CA 1
ATOM 645 C C . SER A 1 82 ? -6.394 -3.526 15.616 1.00 86.44 82 SER A C 1
ATOM 647 O O . SER A 1 82 ? -5.758 -4.580 15.673 1.00 86.44 82 SER A O 1
ATOM 649 N N . PRO A 1 83 ? -7.036 -3.032 16.697 1.00 85.50 83 PRO A N 1
ATOM 650 C CA . PRO A 1 83 ? -7.078 -3.729 17.990 1.00 85.50 83 PRO A CA 1
ATOM 651 C C . PRO A 1 83 ? -8.040 -4.926 18.016 1.00 85.50 83 PRO A C 1
ATOM 653 O O . PRO A 1 83 ? -8.073 -5.671 18.996 1.00 85.50 83 PRO A O 1
ATOM 656 N N . TYR A 1 84 ? -8.867 -5.095 16.983 1.00 87.44 84 TYR A N 1
ATOM 657 C CA . TYR A 1 84 ? -9.909 -6.116 16.948 1.00 87.44 84 TYR A CA 1
ATOM 658 C C . TYR A 1 84 ? -9.349 -7.489 16.554 1.00 87.44 84 TYR A C 1
ATOM 660 O O . TYR A 1 84 ? -8.420 -7.613 15.761 1.00 87.44 84 TYR A O 1
ATOM 668 N N . THR A 1 85 ? -9.967 -8.555 17.064 1.00 88.50 85 THR A N 1
ATOM 669 C CA . THR A 1 85 ? -9.599 -9.948 16.738 1.00 88.50 85 THR A CA 1
ATOM 670 C C . THR A 1 85 ? -10.049 -10.391 15.344 1.00 88.50 85 THR A C 1
ATOM 672 O O . THR A 1 85 ? -9.647 -11.451 14.867 1.00 88.50 85 THR A O 1
ATOM 675 N N . ARG A 1 86 ? -10.897 -9.594 14.687 1.00 88.31 86 ARG A N 1
ATOM 676 C CA . ARG A 1 86 ? -11.412 -9.821 13.337 1.00 88.31 86 ARG A CA 1
ATOM 677 C C . ARG A 1 86 ? -11.283 -8.532 12.539 1.00 88.31 86 ARG A C 1
ATOM 679 O O . ARG A 1 86 ? -11.782 -7.498 12.971 1.00 88.31 86 ARG A O 1
ATOM 686 N N . VAL A 1 87 ? -10.671 -8.633 11.363 1.00 88.38 87 VAL A N 1
ATOM 687 C CA . VAL A 1 87 ? -10.566 -7.521 10.416 1.00 88.38 87 VAL A CA 1
ATOM 688 C C . VAL A 1 87 ? -11.884 -7.380 9.656 1.00 88.38 87 VAL A C 1
ATOM 690 O O . VAL A 1 87 ? -12.371 -8.335 9.050 1.00 88.38 87 VAL A O 1
ATOM 693 N N . THR A 1 88 ? -12.457 -6.186 9.715 1.00 89.69 88 THR A N 1
ATOM 694 C CA . THR A 1 88 ? -13.616 -5.713 8.945 1.00 89.69 88 THR A CA 1
ATOM 695 C C . THR A 1 88 ? -13.264 -4.407 8.231 1.00 89.69 88 THR A C 1
ATOM 697 O O . THR A 1 88 ? -12.310 -3.730 8.625 1.00 89.69 88 THR A O 1
ATOM 700 N N . ASP A 1 89 ? -14.045 -4.009 7.227 1.00 87.19 89 ASP A N 1
ATOM 701 C CA . ASP A 1 89 ? -13.838 -2.728 6.532 1.00 87.19 89 ASP A CA 1
ATOM 702 C C . ASP A 1 89 ? -13.908 -1.539 7.501 1.00 87.19 89 ASP A C 1
ATOM 704 O O . ASP A 1 89 ? -13.032 -0.674 7.484 1.00 87.19 89 ASP A O 1
ATOM 708 N N . GLY A 1 90 ? -14.878 -1.557 8.426 1.00 87.69 90 GLY A N 1
ATOM 709 C CA . GLY A 1 90 ? -14.987 -0.573 9.508 1.00 87.69 90 GLY A CA 1
ATOM 710 C C . GLY A 1 90 ? -13.708 -0.500 10.342 1.00 87.69 90 GLY A C 1
ATOM 711 O O . GLY A 1 90 ? -13.122 0.571 10.473 1.00 87.69 90 GLY A O 1
ATOM 712 N N . SER A 1 91 ? -13.187 -1.654 10.776 1.00 87.19 91 SER A N 1
ATOM 713 C CA . SER A 1 91 ? -11.964 -1.751 11.589 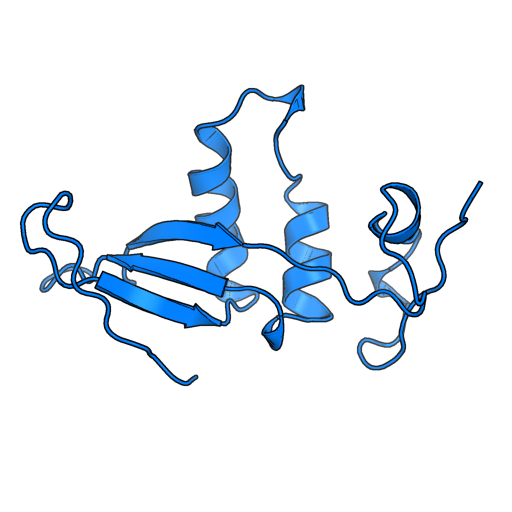1.00 87.19 91 SER A CA 1
ATOM 714 C C . SER A 1 91 ? -10.676 -1.293 10.884 1.00 87.19 91 SER A C 1
ATOM 716 O O . SER A 1 91 ? -9.647 -1.137 11.545 1.00 87.19 91 SER A O 1
ATOM 718 N N . MET A 1 92 ? -10.712 -1.131 9.553 1.00 87.69 92 MET A N 1
ATOM 719 C CA . MET A 1 92 ? -9.598 -0.639 8.734 1.00 87.69 92 MET A CA 1
ATOM 720 C C . MET A 1 92 ? -9.718 0.847 8.366 1.00 87.69 92 MET A C 1
ATOM 722 O O . MET A 1 92 ? -8.863 1.380 7.639 1.00 87.69 92 MET A O 1
ATOM 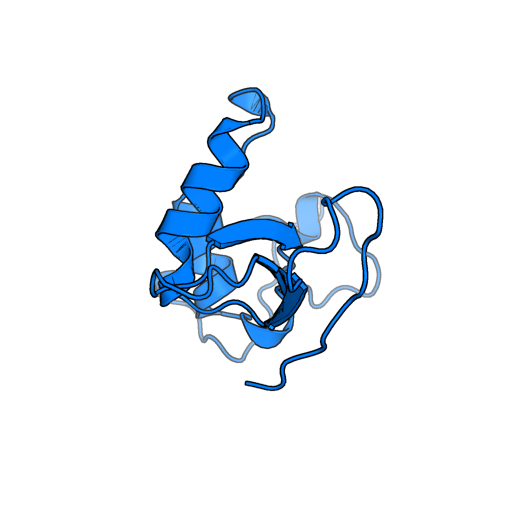726 N N . SER A 1 93 ? -10.783 1.503 8.831 1.00 89.12 93 SER A N 1
ATOM 727 C CA . SER A 1 93 ? -11.042 2.916 8.573 1.00 89.12 93 SER A CA 1
ATOM 728 C C . SER A 1 93 ? -9.967 3.799 9.200 1.00 89.12 93 SER A C 1
ATOM 730 O O . SER A 1 93 ? -9.356 3.460 10.211 1.00 89.12 93 SER A O 1
ATOM 732 N N . MET A 1 94 ? -9.723 4.947 8.571 1.00 90.38 94 MET A N 1
ATOM 733 C CA . MET A 1 94 ? -8.841 5.967 9.130 1.00 90.38 94 MET A CA 1
ATOM 734 C C . MET A 1 94 ? -9.603 6.721 10.231 1.00 90.38 94 MET A C 1
ATOM 736 O O . MET A 1 94 ? -10.695 7.211 9.940 1.00 90.38 94 MET A O 1
ATOM 740 N N . PRO A 1 95 ? -9.071 6.817 11.461 1.00 89.56 95 PRO A N 1
ATOM 741 C CA . PRO A 1 95 ? -9.719 7.564 12.532 1.00 89.56 95 PRO A CA 1
ATOM 742 C C . PRO A 1 95 ? -9.831 9.056 12.209 1.00 89.56 95 PRO A C 1
ATOM 744 O O . PRO A 1 95 ? -8.942 9.635 11.578 1.00 89.56 95 PRO A O 1
ATOM 747 N N . GLU A 1 96 ? -10.879 9.705 12.712 1.00 88.25 96 GLU A N 1
ATOM 748 C CA . GLU A 1 96 ? -10.944 11.166 12.723 1.00 88.25 96 GLU A CA 1
ATOM 749 C C . GLU A 1 96 ? -9.842 11.744 13.621 1.00 88.25 96 GLU A C 1
ATOM 751 O O . GLU A 1 96 ? -9.518 11.184 14.669 1.00 88.25 96 GLU A O 1
ATOM 756 N N . ASN A 1 97 ? -9.272 12.886 13.225 1.00 89.06 97 ASN A N 1
ATOM 757 C CA . ASN A 1 97 ? -8.225 13.586 13.980 1.00 89.06 97 ASN A CA 1
ATOM 758 C C . ASN A 1 97 ? -6.996 12.713 14.308 1.00 89.06 97 ASN A C 1
ATOM 760 O O . ASN A 1 97 ? -6.335 12.934 15.327 1.00 89.06 97 ASN A O 1
ATOM 764 N N . TRP A 1 98 ? -6.670 11.742 13.445 1.00 88.44 98 TRP A N 1
ATOM 765 C CA . TRP A 1 98 ? -5.587 10.778 13.663 1.00 88.44 98 TRP A CA 1
ATOM 766 C C . TRP A 1 98 ? -4.229 11.431 13.957 1.00 88.44 98 TRP A C 1
ATOM 768 O O . TRP A 1 98 ? -3.433 10.861 14.693 1.00 88.44 98 TRP A O 1
ATOM 778 N N . GLU A 1 99 ? -3.976 12.639 13.442 1.00 89.81 99 GLU A N 1
ATOM 779 C CA . GLU A 1 99 ? -2.737 13.390 13.691 1.00 89.81 99 GLU A CA 1
ATOM 780 C C . GLU A 1 99 ? -2.519 13.735 15.171 1.00 89.81 99 GLU A C 1
ATOM 782 O O . GLU A 1 99 ? -1.384 13.920 15.605 1.00 89.81 99 GLU A O 1
ATOM 787 N N . SER A 1 100 ? -3.605 13.850 15.939 1.00 89.62 100 SER A N 1
ATOM 788 C CA . SER A 1 100 ? -3.564 14.141 17.376 1.00 89.62 100 SER A CA 1
ATOM 789 C C . SER A 1 100 ? -3.445 12.886 18.243 1.00 89.62 100 SER A C 1
ATOM 791 O O . SER A 1 100 ? -3.226 12.994 19.450 1.00 89.62 100 SER A O 1
ATOM 793 N N . LEU A 1 101 ? -3.601 11.702 17.643 1.00 85.00 101 LEU A N 1
ATOM 794 C CA . LEU A 1 101 ? -3.592 10.433 18.354 1.00 85.00 101 LEU A CA 1
ATOM 795 C C . LEU A 1 101 ? -2.155 9.922 18.548 1.00 85.00 101 LEU A C 1
ATOM 797 O O . LEU A 1 101 ? -1.285 10.155 17.707 1.00 85.00 101 LEU A O 1
ATOM 801 N N . PRO A 1 102 ? -1.881 9.206 19.650 1.00 81.62 102 PRO A N 1
ATOM 802 C CA . PRO A 1 102 ? -0.574 8.604 19.874 1.00 81.62 102 PRO A CA 1
ATOM 803 C C . PRO A 1 102 ? -0.270 7.529 18.820 1.00 81.62 102 PRO A C 1
ATOM 805 O O . PRO A 1 102 ? -1.075 6.634 18.572 1.00 81.62 102 PRO A O 1
ATOM 808 N N . ASN A 1 103 ? 0.935 7.570 18.243 1.00 75.75 103 ASN A N 1
ATOM 809 C CA . ASN A 1 103 ? 1.363 6.604 17.223 1.00 75.75 103 ASN A CA 1
ATOM 810 C C . ASN A 1 103 ? 1.522 5.173 17.756 1.00 75.75 103 ASN A C 1
ATOM 812 O O . ASN A 1 103 ? 1.459 4.228 16.976 1.00 75.75 103 ASN A O 1
ATOM 816 N N . ASP A 1 104 ? 1.690 4.983 19.066 1.00 72.88 104 ASP A N 1
ATOM 817 C CA . ASP A 1 104 ? 1.973 3.671 19.663 1.00 72.88 104 ASP A CA 1
ATOM 818 C C . ASP A 1 104 ? 0.736 2.941 20.198 1.00 72.88 104 ASP A C 1
ATOM 820 O O . ASP A 1 104 ? 0.820 1.750 20.500 1.00 72.88 104 ASP A O 1
ATOM 824 N N . GLU A 1 105 ? -0.432 3.589 20.228 1.00 73.88 105 GLU A N 1
ATOM 825 C CA . GLU A 1 105 ? -1.668 2.950 20.686 1.00 73.88 105 GLU A CA 1
ATOM 826 C C . GLU A 1 105 ? -2.590 2.575 19.518 1.00 73.88 105 GLU A C 1
ATOM 828 O O . GLU A 1 105 ? -2.688 3.297 18.518 1.00 73.88 105 GLU A O 1
ATOM 833 N N . PRO A 1 106 ? -3.241 1.403 19.561 1.00 73.56 106 PRO A N 1
ATOM 834 C CA . PRO A 1 106 ? -4.239 1.061 18.565 1.00 73.56 106 PRO A CA 1
ATOM 835 C C . PRO A 1 106 ? -5.474 1.951 18.736 1.00 73.56 106 PRO A C 1
ATOM 837 O O . PRO A 1 1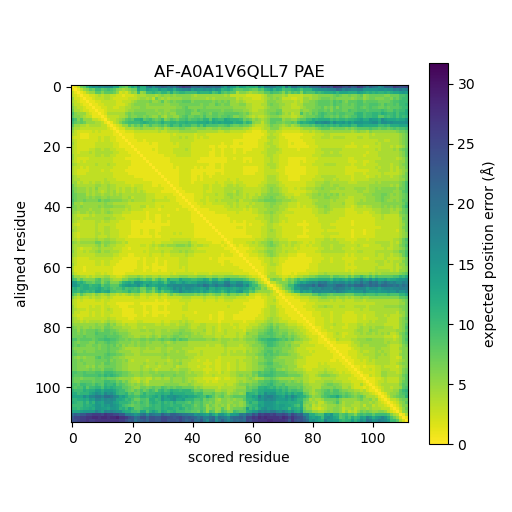06 ? -5.971 2.142 19.845 1.00 73.56 106 PRO A O 1
ATOM 840 N N . VAL A 1 107 ? -5.987 2.466 17.621 1.00 79.69 107 VAL A N 1
ATOM 841 C CA . VAL A 1 107 ? -7.175 3.321 17.618 1.00 79.69 107 VAL A CA 1
ATOM 842 C C . VAL A 1 107 ? -8.403 2.471 17.316 1.00 79.69 107 VAL A C 1
ATOM 844 O O . VAL A 1 107 ? -8.425 1.713 16.346 1.00 79.69 107 VAL A O 1
ATOM 847 N N . PHE A 1 108 ? -9.422 2.595 18.160 1.00 81.06 108 PHE A N 1
ATOM 848 C CA . PHE A 1 108 ? -10.719 1.963 17.952 1.00 81.06 108 PHE A CA 1
ATOM 849 C C . PHE A 1 108 ? -11.544 2.849 17.018 1.00 81.06 108 PHE A C 1
ATOM 851 O O . PHE A 1 108 ? -11.792 4.012 17.324 1.00 81.06 108 PHE A O 1
ATOM 858 N N . VAL A 1 109 ? -11.939 2.301 15.873 1.00 81.94 109 VAL A N 1
ATOM 859 C CA . VAL A 1 109 ? -12.813 2.951 14.889 1.00 81.94 109 VAL A CA 1
ATOM 860 C C . VAL A 1 109 ? -14.112 2.161 14.815 1.00 81.94 109 VAL A C 1
ATOM 862 O O . VAL A 1 109 ? -14.075 0.931 14.871 1.00 81.94 109 VAL A O 1
ATOM 865 N N . ASP A 1 110 ? -15.245 2.864 14.763 1.00 67.62 110 ASP A N 1
ATOM 866 C CA . ASP A 1 110 ? -16.569 2.265 14.944 1.00 67.62 110 ASP A CA 1
ATOM 867 C C . ASP A 1 110 ? -16.792 1.046 14.038 1.00 67.62 110 ASP A C 1
ATOM 869 O O . ASP A 1 110 ? -16.698 1.100 12.809 1.00 67.62 110 ASP A O 1
ATOM 873 N N . VAL A 1 111 ? -17.103 -0.073 14.692 1.00 61.00 111 VAL A N 1
ATOM 874 C CA . VAL A 1 111 ? -17.509 -1.328 14.066 1.00 61.00 111 VAL A CA 1
ATOM 875 C C . VAL A 1 111 ? -19.028 -1.355 14.147 1.00 61.00 111 VAL A C 1
ATOM 877 O O . VAL A 1 111 ? -19.580 -1.826 15.141 1.00 61.00 111 VAL A O 1
ATOM 880 N N . ILE A 1 112 ? -19.696 -0.775 13.149 1.00 48.81 112 ILE A N 1
ATOM 881 C CA . ILE A 1 112 ? -21.130 -1.028 12.947 1.00 48.81 112 ILE A CA 1
ATOM 882 C C . ILE A 1 112 ? -21.293 -2.450 12.409 1.00 48.81 112 ILE A C 1
ATOM 884 O O . ILE A 1 112 ? -20.548 -2.805 11.464 1.00 48.81 112 ILE A O 1
#

Mean predicted aligned error: 5.2 Å

Solvent-accessible surface area (backbone atoms only — not comparable to full-atom values): 6864 Å² total; per-residue (Å²): 134,73,73,46,81,46,89,50,72,91,66,72,73,50,56,28,31,34,34,61,40,46,62,87,44,46,66,50,52,51,57,55,38,65,79,48,58,80,91,75,40,78,51,68,67,59,46,52,51,30,29,68,46,39,18,86,66,16,39,31,37,32,38,58,44,100,88,47,86,75,58,46,63,76,47,74,48,83,43,71,74,52,80,60,99,64,91,46,75,45,48,64,53,81,60,83,70,51,89,80,50,65,59,89,55,68,62,91,41,76,72,127

Radius of gyration: 15.57 Å; Cα contacts (8 Å, |Δi|>4): 169; chains: 1; bounding box: 43×28×38 Å

pLDDT: mean 89.18, std 8.63, range [48.81, 97.75]

Organism: NCBI:txid416450

Sequence (112 aa):
MTQTNIHIPSLGNRNTFTRTLSIDDLKSCVIVESAFTEQERCSEEKFRYRLSSCPDLCLGLFLDNDNEKPPTLIGHVIAVRSPYTRVTDGSMSMPENWESLPNDEPVFVDVI

Nearest PDB structures (foldseek):
  3d3s-assembly2_C  TM=8.432E-01  e=1.922E-01  Bordetella parapertussis 12822
  3d3s-assembly2_D  TM=8.213E-01  e=2.055E-01  Bordetella parapertussis 12822
  3d3s-assembly1_A  TM=8.336E-01  e=2.513E-01  Bordetella parapertussis 12822
  3d3s-assembly1_B  TM=8.200E-01  e=2.513E-01  Bordetella parapertussis 12822
  6sll-assembly1_B  TM=8.070E-01  e=2.687E-01  Paenibacillus sp. Y412MC10

InterPro domains:
  IPR051635 Serotonin N-acetyltransferase-like [PTHR10908] (12-94)

Secondary structure (DSSP, 8-state):
---EEE--GGGTT--EEEEE--GGGHHHHHHHHTTS-GGGPPPHHHHHHHHHH-GGG-EEEEEEETTEEEEEEEEEE------SSS--TGGGSPPTTGGGS-TTSPPP----

Foldseek 3Di:
DDKAWDQDVVVVRFTKIKDFDALVCLVLQQVLQVVDDPVPGDDSVLSNLQRQQPSRVKMFMFTDDVPDPPTHTNDIDGAADFPDPDDDPQSRDDDPPSVPDDSPDHDDGDDD